Protein AF-E9FU89-F1 (afdb_monomer_lite)

Structure (mmCIF, N/CA/C/O backbone):
data_AF-E9FU89-F1
#
_entry.id   AF-E9FU89-F1
#
loop_
_atom_site.group_PDB
_atom_site.id
_atom_site.type_symbol
_atom_site.label_atom_id
_atom_site.label_alt_id
_atom_site.label_comp_id
_atom_site.label_asym_id
_atom_site.label_entity_id
_atom_site.label_seq_id
_atom_site.pdbx_PDB_ins_code
_atom_site.Cartn_x
_atom_site.Cartn_y
_atom_site.Cartn_z
_atom_site.occupancy
_atom_site.B_iso_or_equiv
_atom_site.auth_seq_id
_atom_site.auth_comp_id
_atom_site.auth_asym_id
_atom_site.auth_atom_id
_atom_site.pdbx_PDB_model_num
ATOM 1 N N . MET A 1 1 ? 0.017 -7.237 23.243 1.00 77.56 1 MET A N 1
ATOM 2 C CA . MET A 1 1 ? -1.297 -6.589 23.052 1.00 77.56 1 MET A CA 1
ATOM 3 C C . MET A 1 1 ? -1.995 -6.618 24.386 1.00 77.56 1 MET A C 1
ATOM 5 O O . MET A 1 1 ? -1.916 -7.648 25.045 1.00 77.56 1 MET A O 1
ATOM 9 N N . ASP A 1 2 ? -2.613 -5.516 24.785 1.00 78.00 2 ASP A N 1
ATOM 10 C CA . ASP A 1 2 ? -3.492 -5.508 25.950 1.00 78.00 2 ASP A CA 1
ATOM 11 C C . ASP A 1 2 ? -4.885 -6.029 25.543 1.00 78.00 2 ASP A C 1
ATOM 13 O O . ASP A 1 2 ? -5.500 -5.436 24.652 1.00 78.00 2 ASP A O 1
ATOM 17 N N . PRO A 1 3 ? -5.384 -7.132 26.133 1.00 68.44 3 PRO A N 1
ATOM 18 C CA . PRO A 1 3 ? -6.664 -7.730 25.751 1.00 68.44 3 PRO A CA 1
ATOM 19 C C . PRO A 1 3 ? -7.880 -6.872 26.120 1.00 68.44 3 PRO A C 1
ATOM 21 O O . PRO A 1 3 ? -8.944 -7.076 25.544 1.00 68.44 3 PRO A O 1
ATOM 24 N N . ILE A 1 4 ? -7.738 -5.926 27.056 1.00 73.75 4 ILE A N 1
ATOM 25 C CA . ILE A 1 4 ? -8.854 -5.098 27.532 1.00 73.75 4 ILE A CA 1
ATOM 26 C C . ILE A 1 4 ? -9.013 -3.844 26.662 1.00 73.75 4 ILE A C 1
ATOM 28 O O . ILE A 1 4 ? -10.116 -3.542 26.217 1.00 73.75 4 ILE A O 1
ATOM 32 N N . SER A 1 5 ? -7.925 -3.121 26.379 1.00 73.94 5 SER A N 1
ATOM 33 C CA . SER A 1 5 ? -7.964 -1.880 25.584 1.00 73.94 5 SER A CA 1
ATOM 34 C C . SER A 1 5 ? -7.672 -2.065 24.092 1.00 73.94 5 SER A C 1
ATOM 36 O O . SER A 1 5 ? -7.774 -1.107 23.326 1.00 73.94 5 SER A O 1
ATOM 38 N N . GLY A 1 6 ? -7.240 -3.256 23.663 1.00 78.00 6 GLY A N 1
ATOM 39 C CA . GLY A 1 6 ? -6.782 -3.495 22.291 1.00 78.00 6 GLY A CA 1
ATOM 40 C C . GLY A 1 6 ? -5.493 -2.744 21.931 1.00 78.00 6 GLY A C 1
ATOM 41 O O . GLY A 1 6 ? -5.147 -2.644 20.756 1.00 78.00 6 GLY A O 1
ATOM 42 N N . SER A 1 7 ? -4.782 -2.189 22.918 1.00 81.94 7 SER A N 1
ATOM 43 C CA . SER A 1 7 ? -3.564 -1.410 22.688 1.00 81.94 7 SER A CA 1
ATOM 44 C C . SER A 1 7 ? -2.371 -2.300 22.331 1.00 81.94 7 SER A C 1
ATOM 46 O O . SER A 1 7 ? -2.177 -3.397 22.872 1.00 81.94 7 SER A O 1
ATOM 48 N N . LEU A 1 8 ? -1.526 -1.804 21.428 1.00 86.81 8 LEU A N 1
ATOM 49 C CA . LEU A 1 8 ? -0.322 -2.484 20.966 1.00 86.81 8 LEU A CA 1
ATOM 50 C C . LEU A 1 8 ? 0.927 -1.774 21.494 1.00 86.81 8 LEU A C 1
ATOM 52 O O . LEU A 1 8 ? 1.125 -0.582 21.270 1.00 86.81 8 LEU A O 1
ATOM 56 N N . PHE A 1 9 ? 1.798 -2.541 22.143 1.00 85.94 9 PHE A N 1
ATOM 57 C CA . PHE A 1 9 ? 3.127 -2.101 22.555 1.00 85.94 9 PHE A CA 1
ATOM 58 C C . PHE A 1 9 ? 4.142 -2.615 21.541 1.00 85.94 9 PHE A C 1
ATOM 60 O O . PHE A 1 9 ? 4.189 -3.814 21.264 1.00 85.94 9 PHE A O 1
ATOM 67 N N . MET A 1 10 ? 4.935 -1.710 20.981 1.00 83.44 10 MET A N 1
ATOM 68 C CA . MET A 1 10 ? 5.947 -2.024 19.983 1.00 83.44 10 MET A CA 1
ATOM 69 C C . MET A 1 10 ? 7.319 -1.684 20.551 1.00 83.44 10 MET A C 1
ATOM 71 O O . MET A 1 10 ? 7.603 -0.524 20.847 1.00 83.44 10 MET A O 1
ATOM 75 N N . MET A 1 11 ? 8.157 -2.702 20.716 1.00 81.56 11 MET A N 1
ATOM 76 C CA . MET A 1 11 ? 9.548 -2.521 21.105 1.00 81.56 11 MET A CA 1
ATOM 77 C C . MET A 1 11 ? 10.375 -2.338 19.838 1.00 81.56 11 MET A C 1
ATOM 79 O O . MET A 1 11 ? 10.364 -3.199 18.960 1.00 81.56 11 MET A O 1
ATOM 83 N N . VAL A 1 12 ? 11.048 -1.197 19.726 1.00 77.81 12 VAL A N 1
ATOM 84 C CA . VAL A 1 12 ? 11.926 -0.895 18.599 1.00 77.81 12 VAL A CA 1
ATOM 85 C C . VAL A 1 12 ? 13.357 -0.990 19.096 1.00 77.81 12 VAL A C 1
ATOM 87 O O . VAL A 1 12 ? 13.818 -0.133 19.854 1.00 77.81 12 VAL A O 1
ATOM 90 N N . ASP A 1 13 ? 14.030 -2.046 18.654 1.00 74.19 13 ASP A N 1
ATOM 91 C CA . ASP A 1 13 ? 15.466 -2.217 18.810 1.00 74.19 13 ASP A CA 1
ATOM 92 C C . ASP A 1 13 ? 16.153 -1.677 17.551 1.00 74.19 13 ASP A C 1
ATOM 94 O O . ASP A 1 13 ? 15.853 -2.103 16.430 1.00 74.19 13 ASP A O 1
ATOM 98 N N . ARG A 1 14 ? 17.018 -0.676 17.721 1.00 70.69 14 ARG A N 1
ATOM 99 C CA . ARG A 1 14 ? 17.837 -0.144 16.634 1.00 70.69 14 ARG A CA 1
ATOM 100 C C . ARG A 1 14 ? 19.228 -0.722 16.811 1.00 70.69 14 ARG A C 1
ATOM 102 O O . ARG A 1 14 ? 19.976 -0.264 17.667 1.00 70.69 14 ARG A O 1
ATOM 109 N N . CYS A 1 15 ? 19.569 -1.705 15.977 1.00 49.72 15 CYS A N 1
ATOM 110 C CA . CYS A 1 15 ? 20.916 -2.264 15.918 1.00 49.72 15 CYS A CA 1
ATOM 111 C C . CYS A 1 15 ? 21.913 -1.099 15.753 1.00 49.72 15 CYS A C 1
ATOM 113 O O . CYS A 1 15 ? 21.847 -0.399 14.743 1.00 49.72 15 CYS A O 1
ATOM 115 N N . ASN A 1 16 ? 22.765 -0.881 16.765 1.00 55.97 16 ASN A N 1
ATOM 116 C CA . ASN A 1 16 ? 23.710 0.241 16.968 1.00 55.97 16 ASN A CA 1
ATOM 117 C C . ASN A 1 16 ? 23.280 1.375 17.928 1.00 55.97 16 ASN A C 1
ATOM 119 O O . ASN A 1 16 ? 23.969 2.392 17.995 1.00 55.97 16 ASN A O 1
ATOM 123 N N . GLN A 1 17 ? 22.210 1.225 18.714 1.00 52.56 17 GLN A N 1
ATOM 124 C CA . GLN A 1 17 ? 21.934 2.077 19.880 1.00 52.56 17 GLN A CA 1
ATOM 125 C C . GLN A 1 17 ? 21.672 1.222 21.127 1.00 52.56 17 GLN A C 1
ATOM 127 O O . GLN A 1 17 ? 20.937 0.245 21.059 1.00 52.56 17 GLN A O 1
ATOM 132 N N . GLU A 1 18 ? 22.238 1.606 22.277 1.00 60.69 18 GLU A N 1
ATOM 133 C CA . GLU A 1 18 ? 21.934 0.968 23.575 1.00 60.69 18 GLU A CA 1
ATOM 134 C C . GLU A 1 18 ? 20.500 1.262 24.051 1.00 60.69 18 GLU A C 1
ATOM 136 O O . GLU A 1 18 ? 19.943 0.553 24.891 1.00 60.69 18 GLU A O 1
ATOM 141 N N . GLU A 1 19 ? 19.882 2.309 23.505 1.00 64.31 19 GLU A N 1
ATOM 142 C CA . GLU A 1 19 ? 18.582 2.794 23.938 1.00 64.31 19 GLU A CA 1
ATOM 143 C C . GLU A 1 19 ? 17.440 2.054 23.226 1.00 64.31 19 GLU A C 1
ATOM 145 O O . GLU A 1 19 ? 17.158 2.253 22.040 1.00 64.31 19 GLU A O 1
ATOM 150 N N . ARG A 1 20 ? 16.746 1.195 23.979 1.00 78.06 20 ARG A N 1
ATOM 151 C CA . ARG A 1 20 ? 15.500 0.562 23.531 1.00 78.06 20 ARG A CA 1
ATOM 152 C C . ARG A 1 20 ? 14.356 1.555 23.665 1.00 78.06 20 ARG A C 1
ATOM 154 O O . ARG A 1 20 ? 14.125 2.092 24.744 1.00 78.06 20 ARG A O 1
ATOM 161 N N . SER A 1 21 ? 13.588 1.740 22.593 1.00 82.19 21 SER A N 1
ATOM 162 C CA . SER A 1 21 ? 12.389 2.584 22.636 1.00 82.19 21 SER A CA 1
ATOM 163 C C . SER A 1 21 ? 11.116 1.743 22.596 1.00 82.19 21 SER A C 1
ATOM 165 O O . SER A 1 21 ? 11.017 0.762 21.854 1.00 82.19 21 SER A O 1
ATOM 167 N N . ILE A 1 22 ? 10.129 2.133 23.404 1.00 84.50 22 ILE A N 1
ATOM 168 C CA . ILE A 1 22 ? 8.797 1.523 23.429 1.00 84.50 22 ILE A CA 1
ATOM 169 C C . ILE A 1 22 ? 7.810 2.526 22.836 1.00 84.50 22 ILE A C 1
ATOM 171 O O . ILE A 1 22 ? 7.745 3.676 23.265 1.00 84.50 22 ILE A O 1
ATOM 175 N N . LYS A 1 23 ? 7.022 2.086 21.854 1.00 83.94 23 LYS A N 1
ATOM 176 C CA . LYS A 1 23 ? 5.914 2.858 21.285 1.00 83.94 23 LYS A CA 1
ATOM 177 C C . LYS A 1 23 ? 4.583 2.229 21.673 1.00 83.94 23 LYS A C 1
ATOM 179 O O . LYS A 1 23 ? 4.388 1.030 21.485 1.00 83.94 23 LYS A O 1
ATOM 184 N N . LEU A 1 24 ? 3.666 3.054 22.172 1.00 83.00 24 LEU A N 1
ATOM 185 C CA . LEU A 1 24 ? 2.283 2.677 22.445 1.00 83.00 24 LEU A CA 1
ATOM 186 C C . LEU A 1 24 ? 1.393 3.099 21.273 1.00 83.00 24 LEU A C 1
ATOM 188 O O . LEU A 1 24 ? 1.388 4.264 20.878 1.00 83.00 24 LEU A O 1
ATOM 192 N N . VAL A 1 25 ? 0.616 2.157 20.745 1.00 83.88 25 VAL A N 1
ATOM 193 C CA . VAL A 1 25 ? -0.456 2.416 19.781 1.00 83.88 25 VAL A CA 1
ATOM 194 C C . VAL A 1 25 ? -1.786 2.097 20.456 1.00 83.88 25 VAL A C 1
ATOM 196 O O . VAL A 1 25 ? -2.017 0.966 20.877 1.00 83.88 25 VAL A O 1
ATOM 199 N N . ILE A 1 26 ? -2.650 3.104 20.571 1.00 83.50 26 ILE A N 1
ATOM 200 C CA . ILE A 1 26 ? -3.953 2.995 21.239 1.00 83.50 26 ILE A CA 1
ATOM 201 C C . ILE A 1 26 ? -4.914 2.175 20.370 1.00 83.50 26 ILE A C 1
ATOM 203 O O . ILE A 1 26 ? -5.040 2.444 19.174 1.00 83.50 26 ILE A O 1
ATOM 207 N N . GLY A 1 27 ? -5.621 1.218 20.979 1.00 71.69 27 GLY A N 1
ATOM 208 C CA . GLY A 1 27 ? -6.467 0.243 20.280 1.00 71.69 27 GLY A CA 1
ATOM 209 C C . GLY A 1 27 ? -7.527 0.838 19.349 1.00 71.69 27 GLY A C 1
ATOM 210 O O . GLY A 1 27 ? -7.665 0.376 18.222 1.00 71.69 27 GLY A O 1
ATOM 211 N N . ASN A 1 28 ? -8.199 1.927 19.741 1.00 75.62 28 ASN A N 1
ATOM 212 C CA . ASN A 1 28 ? -9.235 2.562 18.907 1.00 75.62 28 ASN A CA 1
ATOM 213 C C . ASN A 1 28 ? -8.708 3.123 17.573 1.00 75.62 28 ASN A C 1
ATOM 215 O O . ASN A 1 28 ? -9.478 3.322 16.634 1.00 75.62 28 ASN A O 1
ATOM 219 N N . SER A 1 29 ? -7.400 3.364 17.468 1.00 73.94 29 SER A N 1
ATOM 220 C CA . SER A 1 29 ? -6.758 3.802 16.224 1.00 73.94 29 SER A CA 1
ATOM 221 C C . SER A 1 29 ? -6.380 2.629 15.311 1.00 73.94 29 SER A C 1
ATOM 223 O O . SER A 1 29 ? -6.024 2.836 14.149 1.00 73.94 29 SER A O 1
ATOM 225 N N . ILE A 1 30 ? -6.448 1.391 15.811 1.00 77.94 30 ILE A N 1
ATOM 226 C CA . ILE A 1 30 ? -6.039 0.175 15.109 1.00 77.94 30 ILE A CA 1
ATOM 227 C C . ILE A 1 30 ? -7.269 -0.456 14.455 1.00 77.94 30 ILE A C 1
ATOM 229 O O . ILE A 1 30 ? -8.048 -1.156 15.089 1.00 77.94 30 ILE A O 1
ATOM 233 N N . LYS A 1 31 ? -7.434 -0.242 13.147 1.00 77.25 31 LYS A N 1
ATOM 234 C CA . LYS A 1 31 ? -8.509 -0.891 12.371 1.00 77.25 31 LYS A CA 1
ATOM 235 C C . LYS A 1 31 ? -8.141 -2.297 11.894 1.00 77.25 31 LYS A C 1
ATOM 237 O O . LYS A 1 31 ? -9.019 -3.110 11.629 1.00 77.25 31 LYS A O 1
ATOM 242 N N . TYR A 1 32 ? -6.849 -2.565 11.718 1.00 76.12 32 TYR A N 1
ATOM 243 C CA . TYR A 1 32 ? -6.346 -3.821 11.171 1.00 76.12 32 TYR A CA 1
ATOM 244 C C . TYR A 1 32 ? -4.885 -4.037 11.579 1.00 76.12 32 TYR A C 1
ATOM 246 O O . TYR A 1 32 ? -4.084 -3.104 11.519 1.00 76.12 32 TYR A O 1
ATOM 254 N N . LEU A 1 33 ? -4.538 -5.269 11.961 1.00 77.56 33 LEU A N 1
ATOM 255 C CA . LEU A 1 33 ? -3.184 -5.681 12.325 1.00 77.56 33 LEU A CA 1
ATOM 256 C C . LEU A 1 33 ? -2.863 -7.018 11.650 1.00 77.56 33 LEU A C 1
ATOM 258 O O . LEU A 1 33 ? -3.630 -7.971 11.765 1.00 77.56 33 LEU A O 1
ATOM 262 N N . LYS A 1 34 ? -1.711 -7.098 10.981 1.00 80.38 34 LYS A N 1
ATOM 263 C CA . LYS A 1 34 ? -1.215 -8.326 10.355 1.00 80.38 34 LYS A CA 1
ATOM 264 C C . LYS A 1 34 ? 0.179 -8.647 10.874 1.00 80.38 34 LYS A C 1
ATOM 266 O O . LYS A 1 34 ? 1.078 -7.816 10.789 1.00 80.38 34 LYS A O 1
ATOM 271 N N . ILE A 1 35 ? 0.359 -9.864 11.374 1.00 78.38 35 ILE A N 1
ATOM 272 C CA . ILE A 1 35 ? 1.660 -10.362 11.820 1.00 78.38 35 ILE A CA 1
ATOM 273 C C . ILE A 1 35 ? 2.354 -10.989 10.611 1.00 78.38 35 ILE A C 1
ATOM 275 O O . ILE A 1 35 ? 1.885 -11.988 10.071 1.00 78.38 35 ILE A O 1
ATOM 279 N N . VAL A 1 36 ? 3.462 -10.393 10.173 1.00 76.00 36 VAL A N 1
ATOM 280 C CA . VAL A 1 36 ? 4.301 -10.944 9.103 1.00 76.00 36 VAL A CA 1
ATOM 281 C C . VAL A 1 36 ? 5.522 -11.583 9.748 1.00 76.00 36 VAL A C 1
ATOM 283 O O . VAL A 1 36 ? 6.294 -10.915 10.433 1.00 76.00 36 VAL A O 1
ATOM 286 N N . LYS A 1 37 ? 5.699 -12.888 9.543 1.00 70.62 37 LYS A N 1
ATOM 287 C CA . LYS A 1 37 ? 6.904 -13.594 9.973 1.00 70.62 37 LYS A CA 1
ATOM 288 C C . LYS A 1 37 ? 7.983 -13.371 8.917 1.00 70.62 37 LYS A C 1
ATOM 290 O O . LYS A 1 37 ? 7.853 -13.866 7.802 1.00 70.62 37 LYS A O 1
ATOM 295 N N . LEU A 1 38 ? 9.038 -12.634 9.259 1.00 47.06 38 LEU A N 1
ATOM 296 C CA . LEU A 1 38 ? 10.224 -12.546 8.409 1.00 47.06 38 LEU A CA 1
ATOM 297 C C . LEU A 1 38 ? 10.961 -13.891 8.491 1.00 47.06 38 LEU A C 1
ATOM 299 O O . LEU A 1 38 ? 11.730 -14.140 9.416 1.00 47.06 38 LEU A O 1
ATOM 303 N N . THR A 1 39 ? 10.683 -14.805 7.566 1.00 48.16 39 THR A N 1
ATOM 304 C CA . THR A 1 39 ? 11.530 -15.983 7.381 1.00 48.16 39 THR A CA 1
ATOM 305 C C . THR A 1 39 ? 12.764 -15.540 6.613 1.00 48.16 39 THR A C 1
ATOM 307 O O . THR A 1 39 ? 12.676 -15.208 5.432 1.00 48.16 39 THR A O 1
ATOM 310 N N . SER A 1 40 ? 13.920 -15.522 7.274 1.00 52.47 40 SER A N 1
ATOM 311 C CA . SER A 1 40 ? 15.211 -15.449 6.597 1.00 52.47 40 SER A CA 1
ATOM 312 C C . SER A 1 40 ? 15.426 -16.751 5.821 1.00 52.47 40 SER A C 1
ATOM 314 O O . SER A 1 40 ? 16.088 -17.674 6.289 1.00 52.47 40 SER A O 1
ATOM 316 N N . THR A 1 41 ? 14.818 -16.866 4.647 1.00 38.31 41 THR A N 1
ATOM 317 C CA . THR A 1 41 ? 15.146 -17.919 3.689 1.00 38.31 41 THR A CA 1
ATOM 318 C C . THR A 1 41 ? 15.807 -17.243 2.509 1.00 38.31 41 THR A C 1
ATOM 320 O O . THR A 1 41 ? 15.158 -16.815 1.561 1.00 38.31 41 THR A O 1
ATOM 323 N N . ASN A 1 42 ? 17.126 -17.107 2.619 1.00 47.28 42 ASN A N 1
ATOM 324 C CA . ASN A 1 42 ? 17.964 -16.999 1.443 1.00 47.28 42 ASN A CA 1
ATOM 325 C C . ASN A 1 42 ? 18.042 -18.394 0.787 1.00 47.28 42 ASN A C 1
ATOM 327 O O . ASN A 1 42 ? 17.991 -19.403 1.488 1.00 47.28 42 ASN A O 1
ATOM 331 N N . THR A 1 43 ? 18.138 -18.386 -0.542 1.00 41.91 43 THR A N 1
ATOM 332 C CA . THR A 1 43 ? 18.444 -19.494 -1.465 1.00 41.91 43 THR A CA 1
ATOM 333 C C . THR A 1 43 ? 17.518 -20.723 -1.493 1.00 41.91 43 THR A C 1
ATOM 335 O O . THR A 1 43 ? 17.678 -21.677 -0.743 1.00 41.91 43 THR A O 1
ATOM 338 N N . ARG A 1 44 ? 16.659 -20.791 -2.523 1.00 36.53 44 ARG A N 1
ATOM 339 C CA . ARG A 1 44 ? 16.507 -21.998 -3.360 1.00 36.53 44 ARG A CA 1
ATOM 340 C C . ARG A 1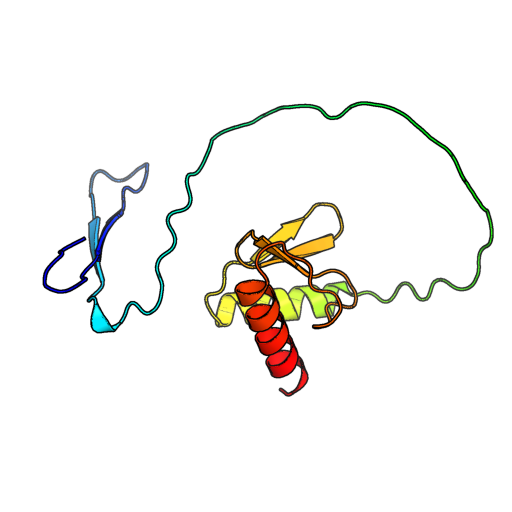 44 ? 16.250 -21.593 -4.812 1.00 36.53 44 ARG A C 1
ATOM 342 O O . ARG A 1 44 ? 15.192 -21.092 -5.172 1.00 36.53 44 ARG A O 1
ATOM 349 N N . THR A 1 45 ? 17.300 -21.790 -5.597 1.00 37.59 45 THR A N 1
ATOM 350 C CA . THR A 1 45 ? 17.323 -22.064 -7.034 1.00 37.59 45 THR A CA 1
ATOM 351 C C . THR A 1 45 ? 16.050 -22.738 -7.548 1.00 37.59 45 THR A C 1
ATOM 353 O O . THR A 1 45 ? 15.717 -23.838 -7.111 1.00 37.59 45 THR A O 1
ATOM 356 N N . LEU A 1 46 ? 15.413 -22.114 -8.537 1.00 35.47 46 LEU A N 1
ATOM 357 C CA . LEU A 1 46 ? 14.591 -22.794 -9.534 1.00 35.47 46 LEU A CA 1
ATOM 358 C C . LEU A 1 46 ? 15.309 -22.671 -10.889 1.00 35.47 46 LEU A C 1
ATOM 360 O O . LEU A 1 46 ? 14.961 -21.853 -11.731 1.00 35.47 46 LEU A O 1
ATOM 364 N N . THR A 1 47 ? 16.379 -23.443 -11.064 1.00 40.19 47 THR A N 1
ATOM 365 C CA . THR A 1 47 ? 16.657 -24.104 -12.350 1.00 40.19 47 THR A CA 1
ATOM 366 C C . THR A 1 47 ? 15.596 -25.212 -12.481 1.00 40.19 47 THR A C 1
ATOM 368 O O . THR A 1 47 ? 15.257 -25.826 -11.476 1.00 40.19 47 THR A O 1
ATOM 371 N N . GLN A 1 48 ? 14.972 -25.509 -13.620 1.00 36.84 48 GLN A N 1
ATOM 372 C CA . GLN A 1 48 ? 15.527 -25.630 -14.961 1.00 36.84 48 GLN A CA 1
ATOM 373 C C . GLN A 1 48 ? 14.370 -25.850 -15.972 1.00 36.84 48 GLN A C 1
ATOM 375 O O . GLN A 1 48 ? 13.328 -26.377 -15.598 1.00 36.84 48 GLN A O 1
ATOM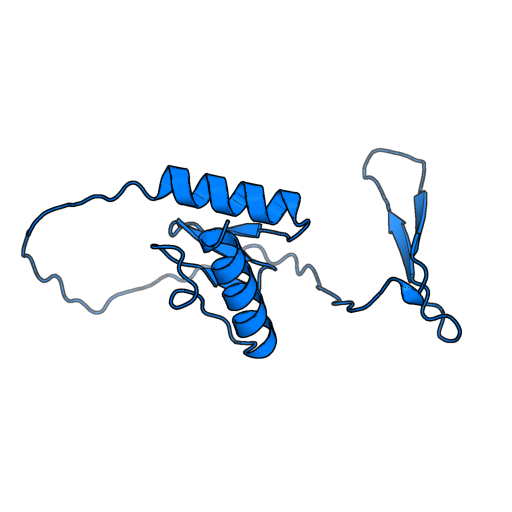 380 N N . GLU A 1 49 ? 14.616 -25.452 -17.227 1.00 38.94 49 GLU A N 1
ATOM 381 C CA . GLU A 1 49 ? 14.167 -26.038 -18.514 1.00 38.94 49 GLU A CA 1
ATOM 382 C C . GLU A 1 49 ? 12.666 -26.273 -18.801 1.00 38.94 49 GLU A C 1
ATOM 384 O O . GLU A 1 49 ? 11.983 -27.082 -18.195 1.00 38.94 49 GLU A O 1
ATOM 389 N N . ASN A 1 50 ? 12.073 -25.491 -19.707 1.00 43.31 50 ASN A N 1
ATOM 390 C CA . ASN A 1 50 ? 12.107 -25.632 -21.175 1.00 43.31 50 ASN A CA 1
ATOM 391 C C . ASN A 1 50 ? 10.840 -26.341 -21.674 1.00 43.31 50 ASN A C 1
ATOM 393 O O . ASN A 1 50 ? 10.759 -27.564 -21.698 1.00 43.31 50 ASN A O 1
ATOM 397 N N . ASN A 1 51 ? 9.875 -25.559 -22.153 1.00 34.53 51 ASN A N 1
ATOM 398 C CA . ASN A 1 51 ? 9.107 -26.009 -23.299 1.00 34.53 51 ASN A CA 1
ATOM 399 C C . ASN A 1 51 ? 8.814 -24.813 -24.194 1.00 34.53 51 ASN A C 1
ATOM 401 O O . ASN A 1 51 ? 8.346 -23.767 -23.741 1.00 34.53 51 ASN A O 1
ATOM 405 N N . GLY A 1 52 ? 9.234 -24.957 -25.442 1.00 38.22 52 GLY A N 1
ATOM 406 C CA . GLY A 1 52 ? 9.403 -23.859 -26.365 1.00 38.22 52 GLY A CA 1
ATOM 407 C C . GLY A 1 52 ? 8.094 -23.369 -26.955 1.00 38.22 52 GLY A C 1
ATOM 408 O O . GLY A 1 52 ? 7.165 -24.134 -27.190 1.00 38.22 52 GLY A O 1
ATOM 409 N N . MET A 1 53 ? 8.090 -22.085 -27.286 1.00 35.88 53 MET A N 1
ATOM 410 C CA . MET A 1 53 ? 7.564 -21.607 -28.558 1.00 35.88 53 MET A CA 1
ATOM 411 C C . MET A 1 53 ? 8.050 -20.174 -28.753 1.00 35.88 53 MET A C 1
ATOM 413 O O . MET A 1 53 ? 7.483 -19.216 -28.238 1.00 35.88 53 MET A O 1
ATOM 417 N N . GLN A 1 54 ? 9.158 -20.044 -29.483 1.00 46.00 54 GLN A N 1
ATOM 418 C CA . GLN A 1 54 ? 9.466 -18.806 -30.184 1.00 46.00 54 GLN A CA 1
ATOM 419 C C . GLN A 1 54 ? 8.498 -18.702 -31.366 1.00 46.00 54 GLN A C 1
ATOM 421 O O . GLN A 1 54 ? 8.485 -19.573 -32.233 1.00 46.00 54 GLN A O 1
ATOM 426 N N . GLY A 1 55 ? 7.704 -17.637 -31.394 1.00 30.66 55 GLY A N 1
ATOM 427 C CA . GLY A 1 55 ? 7.039 -17.143 -32.594 1.00 30.66 55 GLY A CA 1
ATOM 428 C C . GLY A 1 55 ? 7.616 -15.765 -32.932 1.00 30.66 55 GLY A C 1
ATOM 429 O O . GLY A 1 55 ? 7.569 -14.888 -32.068 1.00 30.66 55 GLY A O 1
ATOM 430 N N . PRO A 1 56 ? 8.196 -15.557 -34.129 1.00 46.25 56 PRO A N 1
ATOM 431 C CA . PRO A 1 56 ? 8.735 -14.274 -34.557 1.00 46.25 56 PRO A CA 1
ATOM 432 C C . PRO A 1 56 ? 7.631 -13.444 -35.22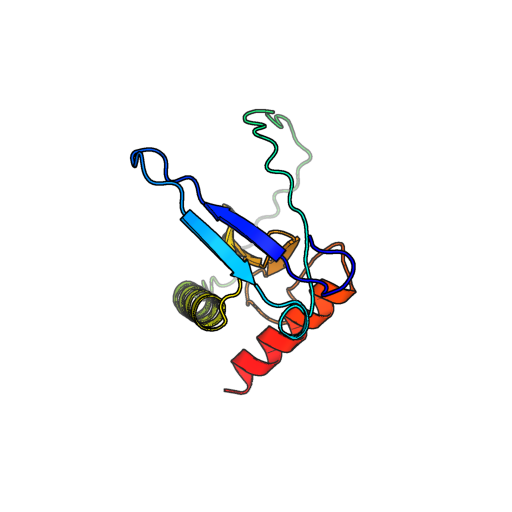3 1.00 46.25 56 PRO A C 1
ATOM 434 O O . PRO A 1 56 ? 6.825 -13.966 -35.989 1.00 46.25 56 PRO A O 1
ATOM 437 N N . GLY A 1 57 ? 7.603 -12.140 -34.969 1.00 31.67 57 GLY A N 1
ATOM 438 C CA . GLY A 1 57 ? 6.652 -11.260 -35.644 1.00 31.67 57 GLY A CA 1
ATOM 439 C C . GLY A 1 57 ? 6.608 -9.882 -35.022 1.00 31.67 57 GLY A C 1
ATOM 440 O O . GLY A 1 57 ? 5.738 -9.582 -34.216 1.00 31.67 57 GLY A O 1
ATOM 441 N N . ALA A 1 58 ? 7.583 -9.055 -35.386 1.00 48.25 58 ALA A N 1
ATOM 442 C CA . ALA A 1 58 ? 7.592 -7.639 -35.082 1.00 48.25 58 ALA A CA 1
ATOM 443 C C . ALA A 1 58 ? 6.313 -6.958 -35.595 1.00 48.25 58 ALA A C 1
ATOM 445 O O . ALA A 1 58 ? 6.046 -6.952 -36.794 1.00 48.25 58 ALA A O 1
ATOM 446 N N . SER A 1 59 ? 5.589 -6.294 -34.701 1.00 33.97 59 SER A N 1
ATOM 447 C CA . SER A 1 59 ? 4.770 -5.146 -35.072 1.00 33.97 59 SER A CA 1
ATOM 448 C C . SER A 1 59 ? 4.759 -4.145 -33.924 1.00 33.97 59 SER A C 1
ATOM 450 O O . SER A 1 59 ? 4.086 -4.340 -32.916 1.00 33.97 59 SER A O 1
ATOM 452 N N . SER A 1 60 ? 5.527 -3.075 -34.126 1.00 36.88 60 SER A N 1
ATOM 453 C CA . SER A 1 60 ? 5.302 -1.759 -33.525 1.00 36.88 60 SER A CA 1
ATOM 454 C C . SER A 1 60 ? 5.498 -1.683 -32.009 1.00 36.88 60 SER A C 1
ATOM 456 O O . SER A 1 60 ? 4.551 -1.626 -31.231 1.00 36.88 60 SER A O 1
ATOM 458 N N . GLN A 1 61 ? 6.768 -1.610 -31.607 1.00 38.44 61 GLN A N 1
ATOM 459 C CA . GLN A 1 61 ? 7.200 -1.141 -30.293 1.00 38.44 61 GLN A CA 1
ATOM 460 C C . GLN A 1 61 ? 6.678 0.284 -30.033 1.00 38.44 61 GLN A C 1
ATOM 462 O O . GLN A 1 61 ? 7.371 1.269 -30.272 1.00 38.44 61 GLN A O 1
ATOM 467 N N . HIS A 1 62 ? 5.463 0.403 -29.502 1.00 42.44 62 HIS A N 1
ATOM 468 C CA . HIS A 1 62 ? 5.155 1.478 -28.571 1.00 42.44 62 HIS A CA 1
ATOM 469 C C . HIS A 1 62 ? 5.702 1.001 -27.227 1.00 42.44 62 HIS A C 1
ATOM 471 O O . HIS A 1 62 ? 5.003 0.369 -26.438 1.00 42.44 62 HIS A O 1
ATOM 477 N N . THR A 1 63 ? 7.009 1.171 -27.013 1.00 50.44 63 THR A N 1
ATOM 478 C CA . THR A 1 63 ? 7.614 0.961 -25.694 1.00 50.44 63 THR A CA 1
ATOM 479 C C . THR A 1 63 ? 7.123 2.108 -24.824 1.00 50.44 63 THR A C 1
ATOM 481 O O . THR A 1 63 ? 7.809 3.107 -24.643 1.00 50.44 63 THR A O 1
ATOM 484 N N . GLU A 1 64 ? 5.865 2.026 -24.403 1.00 57.75 64 GLU A N 1
ATOM 485 C CA . GLU A 1 64 ? 5.238 3.003 -23.533 1.00 57.75 64 GLU A CA 1
ATOM 486 C C . GLU A 1 64 ? 6.066 3.006 -22.246 1.00 57.75 64 GLU A C 1
ATOM 488 O O . GLU A 1 64 ? 6.112 2.016 -21.510 1.00 57.75 64 GLU A O 1
ATOM 493 N N . ASP A 1 65 ? 6.846 4.069 -22.046 1.00 67.50 65 ASP A N 1
ATOM 494 C CA . ASP A 1 65 ? 7.713 4.209 -20.885 1.00 67.50 65 ASP A CA 1
ATOM 495 C C . ASP A 1 65 ? 6.811 4.370 -19.656 1.00 67.50 65 ASP A C 1
ATOM 497 O O . ASP A 1 65 ? 6.401 5.465 -19.279 1.00 67.50 65 ASP A O 1
ATOM 501 N N . TRP A 1 66 ? 6.484 3.251 -19.009 1.00 80.00 66 TRP A N 1
ATOM 502 C CA . TRP A 1 66 ? 5.681 3.246 -17.789 1.00 80.00 66 TRP A CA 1
ATOM 503 C C . TRP A 1 66 ? 6.482 3.646 -16.543 1.00 80.00 66 TRP A C 1
ATOM 505 O O . TRP A 1 66 ? 5.932 3.677 -15.446 1.00 80.00 66 TRP A O 1
ATOM 515 N N . LYS A 1 67 ? 7.777 3.963 -16.688 1.00 81.12 67 LYS A N 1
ATOM 516 C CA . LYS A 1 67 ? 8.652 4.443 -15.605 1.00 81.12 67 LYS A CA 1
ATOM 517 C C . LYS A 1 67 ? 8.081 5.662 -14.863 1.00 81.12 67 LYS A C 1
ATOM 519 O O . LYS A 1 67 ? 7.906 5.545 -13.653 1.00 81.12 67 LYS A O 1
ATOM 524 N N . PRO A 1 68 ? 7.725 6.780 -15.529 1.00 85.19 68 PRO A N 1
ATOM 525 C CA . PRO A 1 68 ? 7.127 7.935 -14.858 1.00 85.19 68 PRO A CA 1
ATOM 526 C C . PRO A 1 68 ? 5.829 7.591 -14.120 1.00 85.19 68 PRO A C 1
ATOM 528 O O . PRO A 1 68 ? 5.640 8.033 -12.988 1.00 85.19 68 PRO A O 1
ATOM 531 N N . LEU A 1 69 ? 4.959 6.764 -14.716 1.00 86.12 69 LEU A N 1
ATOM 532 C CA . LEU A 1 69 ? 3.720 6.332 -14.062 1.00 86.12 69 LEU A CA 1
ATOM 533 C C . LEU A 1 69 ? 4.013 5.473 -12.827 1.00 86.12 69 LEU A C 1
ATOM 535 O O . LEU A 1 69 ? 3.442 5.701 -11.764 1.00 86.12 69 LEU A O 1
ATOM 539 N N . LYS A 1 70 ? 4.935 4.516 -12.951 1.00 87.81 70 LYS A N 1
ATOM 540 C CA . LYS A 1 70 ? 5.378 3.647 -11.859 1.00 87.81 70 LYS A CA 1
ATOM 541 C C . LYS A 1 70 ? 5.936 4.464 -10.696 1.00 87.81 70 LYS A C 1
ATOM 543 O O . LYS A 1 70 ? 5.566 4.215 -9.551 1.00 87.81 70 LYS A O 1
ATOM 548 N N . ASP A 1 71 ? 6.788 5.445 -10.979 1.00 87.81 71 ASP A N 1
ATOM 549 C CA . ASP A 1 71 ? 7.398 6.297 -9.957 1.00 87.81 71 ASP A CA 1
ATOM 550 C C . ASP A 1 71 ? 6.357 7.194 -9.272 1.00 87.81 71 ASP A C 1
ATOM 552 O O . ASP A 1 71 ? 6.375 7.333 -8.045 1.00 87.81 71 ASP A O 1
ATOM 556 N N . ALA A 1 72 ? 5.397 7.735 -10.031 1.00 89.06 72 ALA A N 1
ATOM 557 C CA . ALA A 1 72 ? 4.268 8.483 -9.481 1.00 89.06 72 ALA A CA 1
ATOM 558 C C . ALA A 1 72 ? 3.397 7.608 -8.565 1.00 89.06 72 ALA A C 1
ATOM 560 O O . ALA A 1 72 ? 3.082 8.011 -7.443 1.00 89.06 72 ALA A O 1
ATOM 561 N N . LEU A 1 73 ? 3.072 6.387 -9.000 1.00 89.50 73 LEU A N 1
ATOM 562 C CA . LEU A 1 73 ? 2.284 5.432 -8.223 1.00 89.50 73 LEU A CA 1
ATOM 563 C C . LEU A 1 73 ? 3.017 5.023 -6.938 1.00 89.50 73 LEU A C 1
ATOM 565 O O . LEU A 1 73 ? 2.433 4.989 -5.856 1.00 89.50 73 LEU A O 1
ATOM 569 N N . LYS A 1 74 ? 4.325 4.766 -7.037 1.00 88.75 74 LYS A N 1
ATOM 570 C CA . LYS A 1 74 ? 5.188 4.428 -5.902 1.00 88.75 74 LYS A CA 1
ATOM 571 C C . LYS A 1 74 ? 5.225 5.562 -4.881 1.00 88.75 74 LYS A C 1
ATOM 573 O O . LYS A 1 74 ? 5.043 5.321 -3.688 1.00 88.75 74 LYS A O 1
ATOM 578 N N . LYS A 1 75 ? 5.402 6.803 -5.343 1.00 89.12 75 LYS A N 1
ATOM 579 C CA . LYS A 1 75 ? 5.354 7.998 -4.492 1.00 89.12 75 LYS A CA 1
ATOM 580 C C . LYS A 1 75 ? 3.992 8.137 -3.811 1.00 89.12 75 LYS A C 1
ATOM 582 O O . LYS A 1 75 ? 3.948 8.337 -2.601 1.00 89.12 75 LYS A O 1
ATOM 587 N N . TRP A 1 76 ? 2.899 7.957 -4.548 1.00 90.69 76 TRP A N 1
ATOM 588 C CA . TRP A 1 76 ? 1.542 8.039 -4.009 1.00 90.69 76 TRP A CA 1
ATO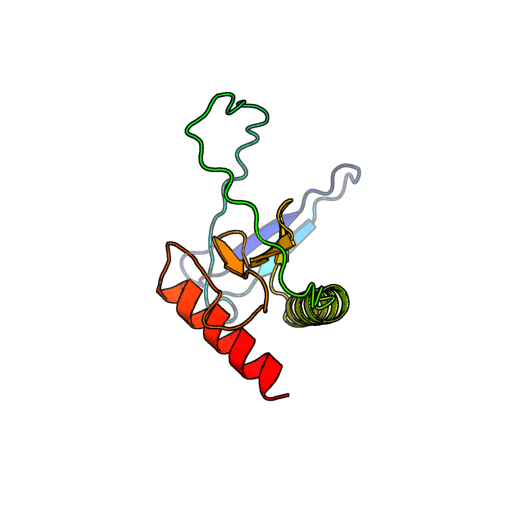M 589 C C . TRP A 1 76 ? 1.261 6.976 -2.935 1.00 90.69 76 TRP A C 1
ATOM 591 O O . TRP A 1 76 ? 0.689 7.284 -1.884 1.00 90.69 76 TRP A O 1
ATOM 601 N N . PHE A 1 77 ? 1.722 5.738 -3.140 1.00 87.19 77 PHE A N 1
ATOM 602 C CA . PHE A 1 77 ? 1.641 4.693 -2.118 1.00 87.19 77 PHE A CA 1
ATOM 603 C C . PHE A 1 77 ? 2.453 5.053 -0.867 1.00 87.19 77 PHE A C 1
ATOM 605 O O . PHE A 1 77 ? 1.948 4.902 0.247 1.00 87.19 77 PHE A O 1
ATOM 612 N N . HIS A 1 78 ? 3.664 5.599 -1.027 1.00 84.25 78 HIS A N 1
ATOM 613 C CA . HIS A 1 78 ? 4.474 6.069 0.101 1.00 84.25 78 HIS A CA 1
ATOM 614 C C . HIS A 1 78 ? 3.814 7.225 0.869 1.00 84.25 78 HIS A C 1
ATOM 616 O O . HIS A 1 78 ? 3.774 7.182 2.100 1.00 84.25 78 HIS A O 1
ATOM 622 N N . GLU A 1 79 ? 3.250 8.218 0.175 1.00 82.94 79 GLU A N 1
ATOM 623 C CA . GLU A 1 79 ? 2.483 9.319 0.784 1.00 82.94 79 GLU A CA 1
ATOM 624 C C . GLU A 1 79 ? 1.266 8.797 1.558 1.00 82.94 79 GLU A C 1
ATOM 626 O O . GLU A 1 79 ? 0.969 9.259 2.661 1.00 82.94 79 GLU A O 1
ATOM 631 N N . SER A 1 80 ? 0.622 7.757 1.028 1.00 80.75 80 SER A N 1
ATOM 632 C CA . SER A 1 80 ? -0.507 7.064 1.656 1.00 80.75 80 SER A CA 1
ATOM 633 C C . SER A 1 80 ? -0.091 6.106 2.785 1.00 80.75 80 SER A C 1
ATOM 635 O O . SER A 1 80 ? -0.945 5.442 3.371 1.00 80.75 80 SER A O 1
ATOM 637 N N . ARG A 1 81 ? 1.209 6.036 3.122 1.00 83.94 81 ARG A N 1
ATOM 638 C CA . ARG A 1 81 ? 1.810 5.122 4.116 1.00 83.94 81 ARG A CA 1
ATOM 639 C C . ARG A 1 81 ? 1.556 3.639 3.827 1.00 83.94 81 ARG A C 1
ATOM 641 O O . ARG A 1 81 ? 1.499 2.820 4.746 1.00 83.94 81 ARG A O 1
ATOM 648 N N . ILE A 1 82 ? 1.423 3.288 2.553 1.00 83.62 82 ILE A N 1
ATOM 649 C CA . ILE A 1 82 ? 1.246 1.916 2.088 1.00 83.62 82 ILE A CA 1
ATOM 650 C C . ILE A 1 82 ? 2.616 1.392 1.640 1.00 83.62 82 ILE A C 1
ATOM 652 O O . ILE A 1 82 ? 3.255 2.007 0.784 1.00 83.62 82 ILE A O 1
ATOM 656 N N . PRO A 1 83 ? 3.105 0.274 2.202 1.00 81.44 83 PRO A N 1
ATOM 657 C CA . PRO A 1 83 ? 4.379 -0.293 1.792 1.00 81.44 83 PRO A CA 1
ATOM 658 C C . PRO A 1 83 ? 4.262 -0.861 0.376 1.00 81.44 83 PRO A C 1
ATOM 660 O O . PRO A 1 83 ? 3.382 -1.677 0.085 1.00 81.44 83 PRO A O 1
ATOM 663 N N . VAL A 1 84 ? 5.176 -0.432 -0.489 1.00 87.69 84 VAL A N 1
ATOM 664 C CA . VAL A 1 84 ? 5.264 -0.866 -1.879 1.00 87.69 84 VAL A CA 1
ATOM 665 C C . VAL A 1 84 ? 6.708 -1.230 -2.209 1.00 87.69 84 VAL A C 1
ATOM 667 O O . VAL A 1 84 ? 7.638 -0.489 -1.890 1.00 87.69 84 VAL A O 1
ATOM 670 N N . ASN A 1 85 ? 6.890 -2.387 -2.835 1.00 84.88 85 ASN A N 1
ATOM 671 C CA . ASN A 1 85 ? 8.170 -2.870 -3.340 1.00 84.88 85 ASN A CA 1
ATOM 672 C C . ASN A 1 85 ? 8.102 -3.040 -4.858 1.00 84.88 85 ASN A C 1
ATOM 674 O O . ASN A 1 85 ? 7.024 -3.043 -5.441 1.00 84.88 85 ASN A O 1
ATOM 678 N N . GLU A 1 86 ? 9.247 -3.185 -5.507 1.00 84.44 86 GLU A N 1
ATOM 679 C CA . GLU A 1 86 ? 9.330 -3.493 -6.934 1.00 84.44 86 GLU A CA 1
ATOM 680 C C . GLU A 1 86 ? 9.898 -4.901 -7.108 1.00 84.44 86 GLU A C 1
ATOM 682 O O . GLU A 1 86 ? 10.800 -5.297 -6.367 1.00 84.44 86 GLU A O 1
ATOM 687 N N . ASN A 1 87 ? 9.356 -5.668 -8.055 1.00 78.88 87 ASN A N 1
ATOM 688 C CA . ASN A 1 87 ? 9.917 -6.962 -8.429 1.00 78.88 87 ASN A CA 1
ATOM 689 C C . ASN A 1 87 ? 10.853 -6.837 -9.646 1.00 78.88 87 ASN A C 1
ATOM 691 O O . ASN A 1 87 ? 10.816 -5.859 -10.390 1.00 78.88 87 ASN A O 1
ATOM 695 N N . ASN A 1 88 ? 11.659 -7.870 -9.894 1.00 71.62 88 ASN A N 1
ATOM 696 C CA . ASN A 1 88 ? 12.611 -7.900 -11.016 1.00 71.62 88 ASN A CA 1
ATOM 697 C C . ASN A 1 88 ? 11.940 -7.873 -12.407 1.00 71.62 88 ASN A C 1
ATOM 699 O O . ASN A 1 88 ? 12.624 -7.710 -13.412 1.00 71.62 88 ASN A O 1
ATOM 703 N N . TYR A 1 89 ? 10.616 -8.031 -12.466 1.00 73.62 89 TYR A N 1
ATOM 704 C CA . TYR A 1 89 ? 9.805 -8.013 -13.685 1.00 73.62 89 TYR A CA 1
ATOM 705 C C . TYR A 1 89 ? 9.130 -6.648 -13.921 1.00 73.62 89 TYR A C 1
ATOM 707 O O . TYR A 1 89 ? 8.267 -6.532 -14.786 1.00 73.62 89 TYR A O 1
ATOM 715 N N . GLY A 1 90 ? 9.479 -5.617 -13.139 1.00 79.06 90 GLY A N 1
ATOM 716 C CA . GLY A 1 90 ? 8.926 -4.267 -13.272 1.00 79.06 90 GLY A CA 1
ATOM 717 C C . GLY A 1 90 ? 7.501 -4.098 -12.729 1.00 79.06 90 GLY A C 1
ATOM 718 O O . GLY A 1 90 ? 6.854 -3.095 -13.018 1.00 79.06 90 GLY A O 1
ATOM 719 N N . CYS A 1 91 ? 6.987 -5.044 -11.943 1.00 85.56 91 CYS A N 1
ATOM 720 C CA . CYS A 1 91 ? 5.693 -4.925 -11.265 1.00 85.56 91 CYS A CA 1
ATOM 721 C C . CYS A 1 91 ? 5.863 -4.362 -9.849 1.00 85.56 91 CYS A C 1
ATOM 723 O O . CYS A 1 91 ? 6.899 -4.548 -9.203 1.00 85.56 91 CYS A O 1
ATOM 725 N N . LEU A 1 92 ? 4.810 -3.727 -9.337 1.00 86.44 92 LEU A N 1
ATOM 726 C CA . LEU A 1 92 ? 4.767 -3.220 -7.969 1.00 86.44 92 LEU A CA 1
ATOM 727 C C . LEU A 1 92 ? 4.119 -4.250 -7.040 1.00 86.44 92 LEU A C 1
ATOM 729 O O . LEU A 1 92 ? 3.053 -4.783 -7.327 1.00 86.44 92 LEU A O 1
ATOM 733 N N . LEU A 1 93 ? 4.770 -4.525 -5.917 1.00 86.56 93 LEU A N 1
ATOM 734 C CA . LEU A 1 93 ? 4.307 -5.398 -4.847 1.00 86.56 93 LEU A CA 1
ATOM 735 C C . LEU A 1 93 ? 3.749 -4.539 -3.715 1.00 86.56 93 LEU A C 1
ATOM 737 O O . LEU A 1 93 ? 4.496 -4.031 -2.876 1.00 86.56 93 LEU A O 1
ATOM 741 N N . VAL A 1 94 ? 2.432 -4.379 -3.688 1.00 85.00 94 VAL A N 1
ATOM 742 C CA . VAL A 1 94 ? 1.714 -3.638 -2.649 1.00 85.00 94 VAL A CA 1
ATOM 743 C C . VAL A 1 94 ? 1.459 -4.575 -1.470 1.00 85.00 94 VAL A C 1
ATOM 745 O O . VAL A 1 94 ? 0.936 -5.679 -1.642 1.00 85.00 94 VAL A O 1
ATOM 748 N N . LEU A 1 95 ? 1.858 -4.158 -0.262 1.00 80.81 95 LEU A N 1
ATOM 749 C CA . LEU A 1 95 ? 1.743 -4.956 0.972 1.00 80.81 95 LEU A CA 1
ATOM 750 C C . LEU A 1 95 ? 2.428 -6.339 0.900 1.00 80.81 95 LEU A C 1
ATOM 752 O O . LEU A 1 95 ? 2.125 -7.216 1.708 1.00 80.81 95 LEU A O 1
ATOM 756 N N . ASN A 1 96 ? 3.346 -6.536 -0.056 1.00 77.75 96 ASN A N 1
ATOM 757 C CA . ASN A 1 96 ? 3.984 -7.817 -0.395 1.00 77.75 96 ASN A CA 1
ATOM 758 C C . ASN A 1 96 ? 3.002 -8.950 -0.763 1.00 77.75 96 ASN A C 1
ATOM 760 O O . ASN A 1 96 ? 3.393 -10.114 -0.773 1.00 77.75 96 ASN A O 1
ATOM 764 N N . GLU A 1 97 ? 1.747 -8.621 -1.072 1.00 80.12 97 GLU A N 1
ATOM 765 C CA . GLU A 1 97 ? 0.701 -9.606 -1.382 1.00 80.12 97 GLU A CA 1
ATOM 766 C C . GLU A 1 97 ? 0.013 -9.357 -2.715 1.00 80.12 97 GLU A C 1
ATOM 768 O O . GLU A 1 97 ? -0.383 -10.316 -3.372 1.00 80.12 97 GLU A O 1
ATOM 773 N N . ILE A 1 98 ? -0.143 -8.090 -3.105 1.00 86.50 98 ILE A N 1
ATOM 774 C CA . ILE A 1 98 ? -0.807 -7.722 -4.352 1.00 86.50 98 ILE A CA 1
ATOM 775 C C . ILE A 1 98 ? 0.246 -7.285 -5.359 1.00 86.50 98 ILE A C 1
ATOM 777 O O . ILE A 1 98 ? 1.032 -6.373 -5.100 1.00 86.50 98 ILE A O 1
ATOM 781 N N . VAL A 1 99 ? 0.252 -7.939 -6.513 1.00 88.00 99 VAL A N 1
ATOM 782 C CA . VAL A 1 99 ? 1.113 -7.609 -7.645 1.00 88.00 99 VAL A CA 1
ATOM 783 C C . VAL A 1 99 ? 0.323 -6.706 -8.583 1.00 88.00 99 VAL A C 1
ATOM 785 O O . VAL A 1 99 ? -0.737 -7.095 -9.066 1.00 88.00 99 VAL A O 1
ATOM 788 N N . VAL A 1 100 ? 0.846 -5.516 -8.858 1.00 88.62 100 VAL A N 1
ATOM 789 C CA . VAL A 1 100 ? 0.296 -4.560 -9.824 1.00 88.62 100 VAL A CA 1
ATOM 790 C C . VAL A 1 100 ? 1.246 -4.502 -11.017 1.00 88.62 100 VAL A C 1
ATOM 792 O O . VAL A 1 100 ? 2.371 -4.003 -10.904 1.00 88.62 100 VAL A O 1
ATOM 795 N N . GLY A 1 101 ? 0.813 -5.062 -12.144 1.00 85.94 101 GLY A N 1
ATOM 796 C CA . GLY A 1 101 ? 1.589 -5.085 -13.386 1.00 85.94 101 GLY A CA 1
ATOM 797 C C . GLY A 1 101 ? 1.269 -3.898 -14.305 1.00 85.94 101 GLY A C 1
ATOM 798 O O . GLY A 1 101 ? 0.197 -3.306 -14.171 1.00 85.94 101 GLY A O 1
ATOM 799 N N . PRO A 1 102 ? 2.147 -3.555 -15.267 1.00 80.81 102 PRO A N 1
ATOM 800 C CA . PRO A 1 102 ? 1.843 -2.589 -16.329 1.00 80.81 102 PRO A CA 1
ATOM 801 C C . PRO A 1 102 ? 0.560 -2.967 -17.098 1.00 80.81 102 PRO A C 1
ATOM 803 O O . PRO A 1 102 ? 0.287 -4.163 -17.241 1.00 80.81 102 PRO A O 1
ATOM 806 N N . PRO A 1 103 ? -0.226 -2.009 -17.631 1.00 85.06 103 PRO A N 1
ATOM 807 C CA . PRO A 1 103 ? -0.219 -0.539 -17.466 1.00 85.06 103 PRO A CA 1
ATOM 808 C C . PRO A 1 103 ? -0.595 0.026 -16.072 1.00 85.06 103 PRO A C 1
ATOM 810 O O . PRO A 1 103 ? -1.061 1.156 -15.975 1.00 85.06 103 PRO A O 1
ATOM 813 N N . TYR A 1 104 ? -0.421 -0.724 -14.980 1.00 85.75 104 TYR A N 1
ATOM 814 C CA . TYR A 1 104 ? -0.714 -0.306 -13.600 1.00 85.75 104 TYR A CA 1
ATOM 815 C C . TYR A 1 104 ? -2.161 0.145 -13.395 1.00 85.75 104 TYR A C 1
ATOM 817 O O . TYR A 1 104 ? -2.431 1.156 -12.750 1.00 85.75 104 TYR A O 1
ATOM 825 N N . ARG A 1 105 ? -3.105 -0.602 -13.966 1.00 84.19 105 ARG A N 1
ATOM 826 C CA . ARG A 1 105 ? -4.544 -0.368 -13.811 1.00 84.19 105 ARG A CA 1
ATOM 827 C C . ARG A 1 105 ? -5.156 -1.251 -12.715 1.00 84.19 105 ARG A C 1
ATOM 829 O O . A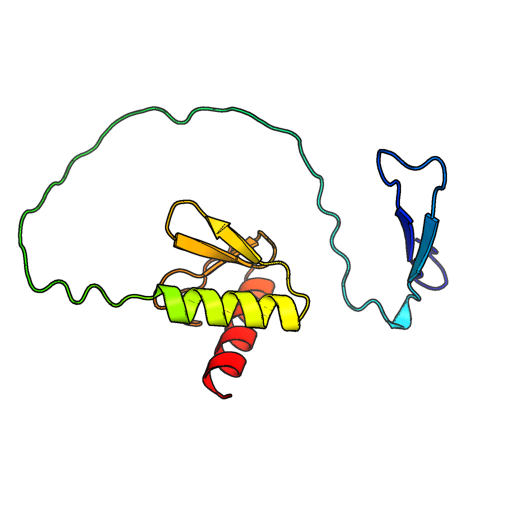RG A 1 105 ? -4.550 -2.269 -12.367 1.00 84.19 105 ARG A O 1
ATOM 836 N N . PRO A 1 106 ? -6.346 -0.911 -12.182 1.00 83.12 106 PRO A N 1
ATOM 837 C CA . PRO A 1 106 ? -7.057 -1.769 -11.232 1.00 83.12 106 PRO A CA 1
ATOM 838 C C . PRO A 1 106 ? -7.253 -3.199 -11.763 1.00 83.12 106 PRO A C 1
ATOM 840 O O . PRO A 1 106 ? -7.067 -4.175 -11.037 1.00 83.12 106 PRO A O 1
ATOM 843 N N . GLU A 1 107 ? -7.530 -3.353 -13.056 1.00 84.19 107 GLU A N 1
ATOM 844 C CA . GLU A 1 107 ? -7.737 -4.666 -13.683 1.00 84.19 107 GLU A CA 1
ATOM 845 C C . GLU A 1 107 ? -6.448 -5.504 -13.729 1.00 84.19 107 GLU A C 1
ATOM 847 O O . GLU A 1 107 ? -6.498 -6.728 -13.812 1.00 84.19 107 GLU A O 1
ATOM 852 N N . ASN A 1 108 ? -5.288 -4.854 -13.606 1.00 82.50 108 ASN A N 1
ATOM 853 C CA . ASN A 1 108 ? -3.960 -5.462 -13.702 1.00 82.50 108 ASN A CA 1
ATOM 854 C C . ASN A 1 108 ? -3.362 -5.784 -12.324 1.00 82.50 108 ASN A C 1
ATOM 856 O O . ASN A 1 108 ? -2.146 -5.964 -12.181 1.00 82.50 108 ASN A O 1
ATOM 860 N N . CYS A 1 109 ? -4.215 -5.837 -11.302 1.00 85.31 109 CYS A N 1
ATOM 861 C CA . CYS A 1 109 ? -3.862 -6.298 -9.971 1.00 85.31 109 CYS A CA 1
ATOM 862 C C . CYS A 1 109 ? -4.102 -7.806 -9.859 1.00 85.31 109 CYS A C 1
ATOM 864 O O . CYS A 1 109 ? -5.134 -8.314 -10.288 1.00 85.31 109 CYS A O 1
ATOM 866 N N . SER A 1 110 ? -3.180 -8.522 -9.224 1.00 79.38 110 SER A N 1
ATOM 867 C CA . SER A 1 110 ? -3.333 -9.946 -8.925 1.00 79.38 110 SER A CA 1
ATOM 868 C C . SER A 1 110 ? -2.906 -10.246 -7.495 1.00 79.38 110 SER A C 1
ATOM 870 O O . SER A 1 110 ? -1.961 -9.658 -6.968 1.00 79.38 110 SER A O 1
ATOM 872 N N . GLY A 1 111 ? -3.632 -11.145 -6.842 1.00 81.88 111 GLY A N 1
ATOM 873 C CA . GLY A 1 111 ? -3.363 -11.560 -5.473 1.00 81.88 111 GLY A CA 1
ATOM 874 C C . GLY A 1 111 ? -4.329 -12.654 -5.042 1.00 81.88 111 GLY A C 1
ATOM 875 O O . GLY A 1 111 ? -5.432 -12.759 -5.565 1.00 81.88 111 GLY A O 1
ATOM 876 N N . THR A 1 112 ? -3.911 -13.476 -4.085 1.00 70.69 112 THR A N 1
ATOM 877 C CA . THR A 1 112 ? -4.710 -14.600 -3.565 1.00 70.69 112 THR A CA 1
ATOM 878 C C . THR A 1 112 ? -5.737 -14.177 -2.514 1.00 70.69 112 THR A C 1
ATOM 880 O O . THR A 1 112 ? -6.614 -14.955 -2.154 1.00 70.69 112 THR A O 1
ATOM 883 N N . ASN A 1 113 ? -5.637 -12.945 -2.007 1.00 79.81 113 ASN A N 1
ATOM 884 C CA . ASN A 1 113 ? -6.570 -12.372 -1.045 1.00 79.81 113 ASN A CA 1
ATOM 885 C C . ASN A 1 113 ? -7.503 -11.385 -1.757 1.00 79.81 113 ASN A C 1
ATOM 887 O O . ASN A 1 113 ? -7.141 -10.226 -1.964 1.00 79.81 113 ASN A O 1
ATOM 891 N N . GLU A 1 114 ? -8.705 -11.845 -2.102 1.00 77.81 114 GLU A N 1
ATOM 892 C CA . GLU A 1 114 ? -9.704 -11.073 -2.856 1.00 77.81 114 GLU A CA 1
ATOM 893 C C . GLU A 1 114 ? -10.104 -9.763 -2.159 1.00 77.81 114 GLU A C 1
ATOM 895 O O . GLU A 1 114 ? -10.297 -8.738 -2.811 1.00 77.81 114 GLU A O 1
ATOM 900 N N . VAL A 1 115 ? -10.145 -9.750 -0.821 1.00 83.56 115 VAL A N 1
ATOM 901 C CA . VAL A 1 115 ? -10.455 -8.540 -0.042 1.00 83.56 115 VAL A CA 1
ATOM 902 C C . VAL A 1 115 ? -9.349 -7.495 -0.193 1.00 83.56 115 VAL A C 1
ATOM 904 O O . VAL A 1 115 ? -9.630 -6.306 -0.345 1.00 83.56 115 VAL A O 1
ATOM 907 N N . MET A 1 116 ? -8.081 -7.914 -0.146 1.00 80.06 116 MET A N 1
ATOM 908 C CA . MET A 1 116 ? -6.950 -7.003 -0.352 1.00 80.06 116 MET A CA 1
ATOM 909 C C . MET A 1 116 ? -6.821 -6.571 -1.809 1.00 80.06 116 MET A C 1
ATOM 911 O O . MET A 1 116 ? -6.535 -5.402 -2.058 1.00 80.06 116 MET A O 1
ATOM 915 N N . LEU A 1 117 ? -7.087 -7.476 -2.752 1.00 81.75 117 LEU A N 1
ATOM 916 C CA . LEU A 1 117 ? -7.124 -7.172 -4.176 1.00 81.75 117 LEU A CA 1
ATOM 917 C C . LEU A 1 117 ? -8.121 -6.043 -4.455 1.00 81.75 117 LEU A C 1
ATOM 919 O O . LEU A 1 117 ? -7.726 -4.997 -4.965 1.00 81.75 117 LEU A O 1
ATOM 923 N N . TRP A 1 118 ? -9.367 -6.196 -4.002 1.00 87.31 118 TRP A N 1
ATOM 924 C CA . TRP A 1 118 ? -10.411 -5.183 -4.162 1.00 87.31 118 TRP A CA 1
ATOM 925 C C . TRP A 1 118 ? -10.025 -3.827 -3.548 1.00 87.31 118 TRP A C 1
ATOM 927 O O . TRP A 1 118 ? -10.267 -2.771 -4.132 1.00 87.31 118 TRP A O 1
ATOM 937 N N . ARG A 1 119 ? -9.367 -3.828 -2.380 1.00 87.69 119 ARG A N 1
ATOM 938 C CA . ARG A 1 119 ? -8.892 -2.589 -1.738 1.00 87.69 119 ARG A CA 1
ATOM 939 C C . ARG A 1 119 ? -7.806 -1.890 -2.550 1.00 87.69 119 ARG A C 1
ATOM 941 O O . ARG A 1 119 ? -7.848 -0.670 -2.678 1.00 87.69 119 ARG A O 1
ATOM 948 N N . VAL A 1 120 ? -6.839 -2.638 -3.079 1.00 86.56 120 VAL A N 1
ATOM 949 C CA . VAL A 1 120 ? -5.774 -2.075 -3.924 1.00 86.56 120 VAL A CA 1
ATOM 950 C C . VAL A 1 120 ? -6.354 -1.548 -5.235 1.00 86.56 120 VAL A C 1
ATOM 952 O O . VAL A 1 120 ? -5.993 -0.452 -5.652 1.00 86.56 120 VAL A O 1
ATOM 955 N N . GLN A 1 121 ? -7.324 -2.249 -5.820 1.00 89.06 121 GLN A N 1
ATOM 956 C CA . GLN A 1 121 ? -8.060 -1.779 -6.995 1.00 89.06 121 GLN A CA 1
ATOM 957 C C . GLN A 1 121 ? -8.767 -0.446 -6.733 1.00 89.06 121 GLN A C 1
ATOM 959 O O . GLN A 1 121 ? -8.585 0.499 -7.495 1.00 89.06 121 GLN A O 1
ATOM 964 N N . LYS A 1 122 ? -9.475 -0.316 -5.604 1.00 89.75 122 LYS A N 1
ATOM 965 C CA . LYS A 1 122 ? -10.100 0.952 -5.189 1.00 89.75 122 LYS A CA 1
ATOM 966 C C . LYS A 1 122 ? -9.093 2.078 -4.963 1.00 89.75 122 LYS A C 1
ATOM 968 O O . LYS A 1 122 ? -9.366 3.230 -5.284 1.00 89.75 122 LYS A O 1
ATOM 973 N N . LEU A 1 123 ? -7.925 1.762 -4.410 1.00 89.62 123 LEU A N 1
ATOM 974 C CA . LEU A 1 123 ? -6.842 2.731 -4.239 1.00 89.62 123 LEU A CA 1
ATOM 975 C C . LEU A 1 123 ? -6.327 3.241 -5.593 1.00 89.62 123 LEU A C 1
ATOM 977 O O . LEU A 1 123 ? -6.148 4.444 -5.758 1.00 89.62 123 LEU A O 1
ATOM 981 N N . LEU A 1 124 ? -6.150 2.346 -6.564 1.00 89.12 124 LEU A N 1
ATOM 982 C CA . LEU A 1 124 ? -5.769 2.701 -7.931 1.00 89.12 124 LEU A CA 1
ATOM 983 C C . LEU A 1 124 ? -6.841 3.538 -8.636 1.00 89.12 124 LEU A C 1
ATOM 985 O O . LEU A 1 124 ? -6.501 4.541 -9.253 1.00 89.12 124 LEU A O 1
ATOM 989 N N . GLU A 1 125 ? -8.123 3.190 -8.510 1.00 89.38 125 GLU A N 1
ATOM 990 C CA . GLU A 1 125 ? -9.222 4.012 -9.043 1.00 89.38 125 GLU A CA 1
ATOM 991 C C . GLU A 1 125 ? -9.152 5.454 -8.515 1.00 89.38 125 GLU A C 1
ATOM 993 O O . GLU A 1 125 ? -9.232 6.402 -9.294 1.00 89.38 125 GLU A O 1
ATOM 998 N N . ASN A 1 126 ? -8.915 5.628 -7.210 1.00 87.00 126 ASN A N 1
ATOM 999 C CA . ASN A 1 126 ? -8.775 6.951 -6.598 1.00 87.00 126 ASN A CA 1
ATOM 1000 C C . ASN A 1 126 ? -7.545 7.721 -7.104 1.00 87.00 126 ASN A C 1
ATOM 1002 O O . ASN A 1 126 ? -7.574 8.947 -7.149 1.00 87.00 126 ASN A O 1
ATOM 1006 N N . PHE A 1 127 ? -6.458 7.027 -7.454 1.00 86.69 127 PHE A N 1
ATOM 1007 C CA . PHE A 1 127 ? -5.273 7.650 -8.047 1.00 86.69 127 PHE A CA 1
ATOM 1008 C C . PHE A 1 127 ? -5.574 8.218 -9.441 1.00 86.69 127 PHE A C 1
ATOM 1010 O O . PHE A 1 127 ? -5.150 9.328 -9.736 1.00 86.69 127 PHE A O 1
ATOM 1017 N N . TYR A 1 128 ? -6.339 7.499 -10.268 1.00 81.06 128 TYR A N 1
ATOM 1018 C CA . TYR A 1 128 ? -6.707 7.945 -11.620 1.00 81.06 128 TYR A CA 1
ATOM 1019 C C . TYR A 1 128 ? -7.826 8.994 -11.661 1.00 81.06 128 TYR A C 1
ATOM 1021 O O . TYR A 1 128 ? -8.021 9.638 -12.687 1.00 81.06 128 TYR A O 1
ATOM 1029 N N . GLN A 1 129 ? -8.576 9.159 -10.571 1.00 76.69 129 GLN A N 1
ATOM 1030 C CA . GLN A 1 129 ? -9.598 10.202 -10.436 1.00 76.69 129 GLN A CA 1
ATOM 1031 C C . GLN A 1 129 ? -9.044 11.544 -9.931 1.00 76.69 129 GLN A C 1
ATOM 1033 O O . GLN A 1 129 ? -9.803 12.509 -9.831 1.00 76.69 129 GLN A O 1
ATOM 1038 N N . LYS A 1 130 ? -7.758 11.595 -9.571 1.00 56.16 130 LYS A N 1
ATOM 1039 C CA . LYS A 1 130 ? -7.088 12.761 -8.991 1.00 56.16 130 LYS A CA 1
ATOM 1040 C C . LYS A 1 130 ? -6.310 13.539 -10.047 1.00 56.16 130 LYS A C 1
ATOM 1042 O O . LYS A 1 130 ? -6.286 14.782 -9.920 1.00 56.16 130 LYS A O 1
#

pLDDT: mean 72.35, std 17.68, range [30.66, 90.69]

InterPro domains:
  IPR009422 Gem-a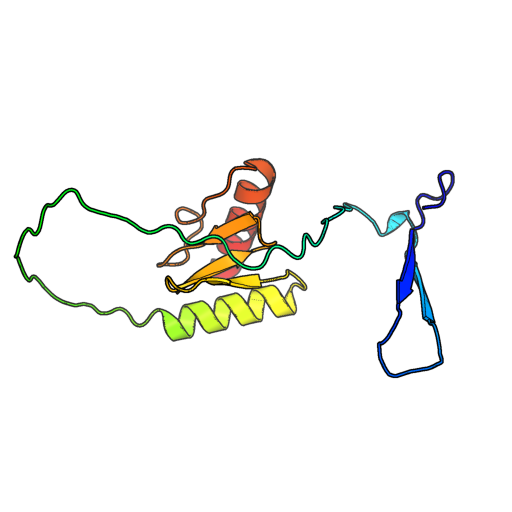ssociated protein 6 [PTHR14710] (1-129)
  IPR046856 Gem-associated protein 6, C-terminal domain [PF20417] (63-127)
  IPR047574 AD domain [PS52001] (36-130)

Organism: Daphnia pulex (NCBI:txid6669)

Radius of gyration: 20.28 Å; chains: 1; bounding box: 34×39×63 Å

Foldseek 3Di:
DDPPFQKDWDWDDDVPDPDIDIDIDTRVVDPDDDDDDPDPDDDDDDDDDDDDDDDDDDDDPPVVPCVVVLVVVCVLCVVVVWDWDADPQGWIQTVVFWTQDPVRALVRIDGPDVVVSVVVNVVRVVVVVD

Secondary structure (DSSP, 8-state):
--TTT--EEEEE--TT-S--EEEEE-GGG-S-----------------------------------HHHHHHHHHHHHHTT--EEE-TTS-EEETTTEEE-TT--GGGEE-S-HHHHHHHHHHHHHHHT-

Sequence (130 aa):
MDPISGSLFMMVDRCNQEERSIKLVIGNSIKYLKIVKLTSTNTRTLTQENNGMQGPGASSQHTEDWKPLKDALKKWFHESRIPVNENNYGCLLVLNEIVVGPPYRPENCSGTNEVMLWRVQKLLENFYQK